Protein AF-A0A2G6NGX7-F1 (afdb_monomer)

Foldseek 3Di:
DCVVCPPLDDDDDDFCPDPVNVVDPDPDRDWDDDPNHTDDPVQVVDPVSVVVVCVVVSVD

Mean predicted aligned error: 3.56 Å

Structure (mmCIF, N/CA/C/O backbone):
data_AF-A0A2G6NGX7-F1
#
_entry.id   AF-A0A2G6NGX7-F1
#
loop_
_atom_site.group_PDB
_atom_site.id
_atom_site.type_symbol
_atom_site.label_atom_id
_atom_site.label_alt_id
_atom_site.label_comp_id
_atom_site.label_asym_id
_atom_site.label_entity_id
_atom_site.label_seq_id
_atom_site.pdbx_PDB_ins_code
_atom_site.Cartn_x
_atom_site.Cartn_y
_atom_site.Cartn_z
_atom_site.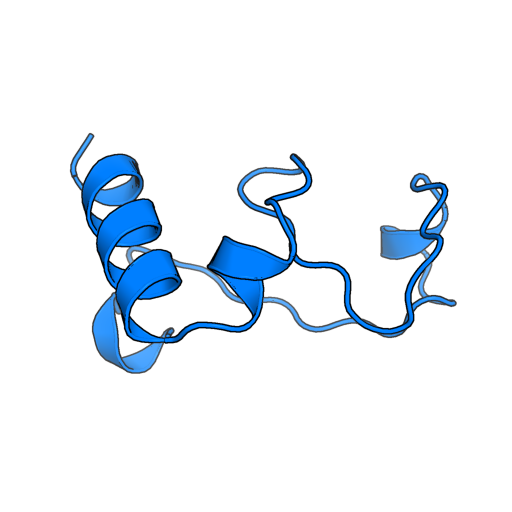occupancy
_atom_site.B_iso_or_equiv
_atom_site.auth_seq_id
_atom_site.auth_comp_id
_atom_site.auth_asym_id
_atom_site.auth_atom_id
_atom_site.pdbx_PDB_model_num
ATOM 1 N N . MET A 1 1 ? 1.785 5.453 7.632 1.00 82.75 1 MET A N 1
ATOM 2 C CA . MET A 1 1 ? 1.194 4.177 8.082 1.00 82.75 1 MET A CA 1
ATOM 3 C C . MET A 1 1 ? 1.871 3.676 9.346 1.00 82.75 1 MET A C 1
ATOM 5 O O . MET A 1 1 ? 1.157 3.472 10.313 1.00 82.75 1 MET A O 1
ATOM 9 N N . GLU A 1 2 ? 3.206 3.608 9.419 1.00 85.44 2 GLU A N 1
ATOM 10 C CA . GLU A 1 2 ? 3.904 3.239 10.671 1.00 85.44 2 GLU A CA 1
ATOM 11 C C . GLU A 1 2 ? 3.518 4.109 11.873 1.00 85.44 2 GLU A C 1
ATOM 13 O O . GLU A 1 2 ? 3.199 3.581 12.924 1.00 85.44 2 GLU A O 1
ATOM 18 N N . THR A 1 3 ? 3.404 5.433 11.717 1.00 87.69 3 THR A N 1
ATOM 19 C CA . THR A 1 3 ? 2.940 6.312 12.812 1.00 87.69 3 THR A CA 1
ATOM 20 C C . THR A 1 3 ? 1.536 5.966 13.328 1.00 87.69 3 THR A C 1
ATOM 22 O O . THR A 1 3 ? 1.221 6.260 14.473 1.00 87.69 3 THR A O 1
ATOM 25 N N . MET A 1 4 ? 0.680 5.370 12.490 1.00 89.06 4 MET A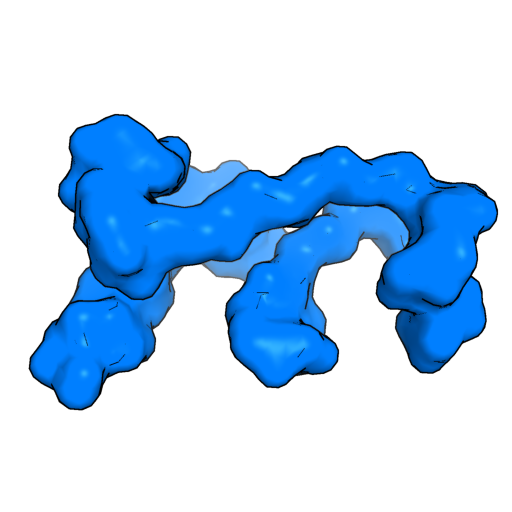 N 1
ATOM 26 C CA . MET A 1 4 ? -0.711 5.049 12.833 1.00 89.06 4 MET A CA 1
ATOM 27 C C . MET A 1 4 ? -0.845 3.678 13.502 1.00 89.06 4 MET A C 1
ATOM 29 O O . MET A 1 4 ? -1.642 3.531 14.421 1.00 89.06 4 MET A O 1
ATOM 33 N N . PHE A 1 5 ? -0.066 2.690 13.058 1.00 90.50 5 PHE A N 1
ATOM 34 C CA . PHE A 1 5 ? -0.143 1.311 13.557 1.00 90.50 5 PHE A CA 1
ATOM 35 C C . PHE A 1 5 ? 1.007 0.938 14.507 1.00 90.50 5 PHE A C 1
ATOM 37 O O . PHE A 1 5 ? 0.976 -0.127 15.122 1.00 90.50 5 PHE A O 1
ATOM 44 N N . GLY A 1 6 ? 1.990 1.824 14.676 1.00 90.69 6 GLY A N 1
ATOM 45 C CA . GLY A 1 6 ? 3.138 1.641 15.557 1.00 90.69 6 GLY A CA 1
ATOM 46 C C . GLY A 1 6 ? 3.891 0.352 15.248 1.00 90.69 6 GLY A C 1
ATOM 47 O O . GLY A 1 6 ? 4.115 0.006 14.092 1.00 90.69 6 GLY A O 1
ATOM 48 N N . GLU A 1 7 ? 4.225 -0.387 16.302 1.00 90.75 7 GLU A N 1
ATOM 49 C CA . GLU A 1 7 ? 4.971 -1.650 16.230 1.00 90.75 7 GLU A CA 1
ATOM 50 C C . GLU A 1 7 ? 4.175 -2.813 15.614 1.00 90.75 7 GLU A C 1
ATOM 52 O O . GLU A 1 7 ? 4.743 -3.870 15.353 1.00 90.75 7 GLU A O 1
ATOM 57 N N . LYS A 1 8 ? 2.871 -2.638 15.349 1.00 91.06 8 LYS A N 1
ATOM 58 C CA . LYS A 1 8 ? 2.043 -3.673 14.708 1.00 91.06 8 LYS A CA 1
ATOM 59 C C . LYS A 1 8 ? 2.344 -3.841 13.222 1.00 91.06 8 LYS A C 1
ATOM 61 O O . LYS A 1 8 ? 1.911 -4.818 12.626 1.00 91.06 8 LYS A O 1
ATOM 66 N N . ILE A 1 9 ? 3.043 -2.887 12.610 1.00 92.44 9 ILE A N 1
ATOM 67 C CA . ILE A 1 9 ? 3.415 -2.944 11.201 1.00 92.44 9 ILE A CA 1
ATOM 68 C C . ILE A 1 9 ? 4.899 -2.641 11.046 1.00 92.44 9 ILE A C 1
ATOM 70 O O . ILE A 1 9 ? 5.446 -1.768 11.716 1.00 92.44 9 ILE A O 1
ATOM 74 N N . ARG A 1 10 ? 5.544 -3.331 10.108 1.00 92.44 10 ARG A N 1
ATOM 75 C CA . ARG A 1 10 ? 6.888 -2.992 9.646 1.00 92.44 10 ARG A CA 1
ATOM 76 C C . ARG A 1 10 ? 6.813 -2.609 8.178 1.00 92.44 10 ARG A C 1
ATOM 78 O O . ARG A 1 10 ? 6.500 -3.457 7.343 1.00 92.44 10 ARG A O 1
ATOM 85 N N . LEU A 1 11 ? 7.102 -1.351 7.854 1.00 92.56 11 LEU A N 1
ATOM 86 C CA . LEU A 1 11 ? 7.091 -0.881 6.475 1.00 92.56 11 LEU A CA 1
ATOM 87 C C . LEU A 1 11 ? 8.497 -0.971 5.884 1.00 92.56 11 LEU A C 1
ATOM 89 O O . LEU A 1 11 ? 9.457 -0.431 6.424 1.00 92.56 11 LEU A O 1
ATOM 93 N N . ASN A 1 12 ? 8.611 -1.620 4.729 1.00 92.62 12 ASN A N 1
ATOM 94 C CA . ASN A 1 12 ? 9.829 -1.596 3.930 1.00 92.62 12 ASN A CA 1
ATOM 95 C C . ASN A 1 12 ? 9.496 -1.018 2.553 1.00 92.62 12 ASN A C 1
ATOM 97 O O . ASN A 1 12 ? 8.501 -1.411 1.943 1.00 92.62 12 ASN A O 1
ATOM 101 N N . ILE A 1 13 ? 10.316 -0.084 2.071 1.00 92.06 13 ILE A N 1
ATOM 102 C CA . ILE A 1 13 ? 10.142 0.558 0.764 1.00 92.06 13 ILE A CA 1
ATOM 103 C C . ILE A 1 13 ? 11.355 0.212 -0.089 1.00 92.06 13 ILE A C 1
ATOM 105 O O . ILE A 1 13 ? 12.489 0.502 0.289 1.00 92.06 13 ILE A O 1
ATOM 109 N N . PHE A 1 14 ? 11.098 -0.399 -1.241 1.00 91.56 14 PHE A N 1
ATOM 110 C CA . PHE A 1 14 ? 12.121 -0.812 -2.191 1.00 91.56 14 PHE A CA 1
ATOM 111 C C . PHE A 1 14 ? 11.804 -0.277 -3.585 1.00 91.56 14 PHE A C 1
ATOM 113 O O . PHE A 1 14 ? 10.650 -0.006 -3.919 1.00 91.56 14 PHE A O 1
ATOM 120 N N . THR A 1 15 ? 12.835 -0.161 -4.412 1.00 91.00 15 THR A N 1
ATOM 121 C CA . THR A 1 15 ? 12.692 0.074 -5.847 1.00 91.00 15 THR A CA 1
ATOM 122 C C . THR A 1 15 ? 12.345 -1.233 -6.570 1.00 91.00 15 THR A C 1
ATOM 124 O O . THR A 1 15 ? 12.621 -2.332 -6.076 1.00 91.00 15 THR A O 1
ATOM 127 N N . THR A 1 16 ? 11.721 -1.136 -7.747 1.00 87.50 16 THR A N 1
ATOM 128 C CA . THR A 1 16 ? 11.270 -2.303 -8.532 1.00 87.50 16 THR A CA 1
ATOM 129 C C . THR A 1 16 ? 12.412 -3.163 -9.081 1.00 87.50 16 THR A C 1
ATOM 131 O O . THR A 1 16 ? 12.179 -4.302 -9.466 1.00 87.50 16 THR A O 1
ATOM 134 N N . ASP A 1 17 ? 13.637 -2.646 -9.100 1.00 88.12 17 ASP A N 1
ATOM 135 C CA . ASP A 1 17 ? 14.866 -3.341 -9.497 1.00 88.12 17 ASP A CA 1
ATOM 136 C C . ASP A 1 17 ? 15.617 -3.990 -8.318 1.00 88.12 17 ASP A C 1
ATOM 138 O O . ASP A 1 17 ? 16.639 -4.650 -8.521 1.00 88.12 17 ASP A O 1
ATOM 142 N N . SER A 1 18 ? 15.115 -3.843 -7.087 1.00 90.88 18 SER A N 1
ATOM 143 C CA . SER A 1 18 ? 15.694 -4.493 -5.908 1.00 90.88 18 SER A CA 1
ATOM 144 C C . SER A 1 18 ? 15.598 -6.023 -5.976 1.00 90.88 18 SER A C 1
ATOM 146 O O . SER A 1 18 ? 14.664 -6.584 -6.549 1.00 90.88 18 SER A O 1
ATOM 148 N N . GLU A 1 19 ? 16.528 -6.726 -5.319 1.00 90.31 19 GLU 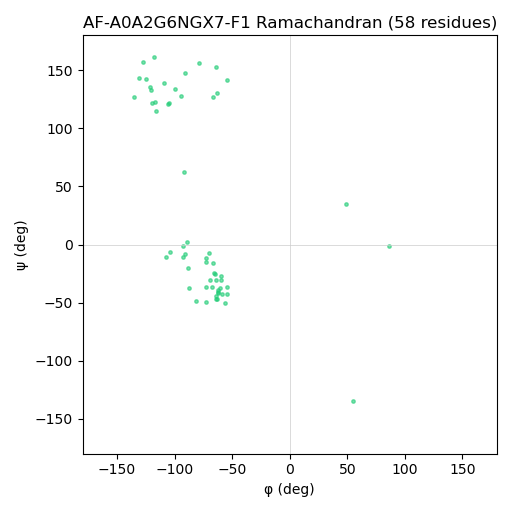A N 1
ATOM 149 C CA . GLU A 1 19 ? 16.485 -8.196 -5.196 1.00 90.31 19 GLU A CA 1
ATOM 150 C C . GLU A 1 19 ? 15.150 -8.687 -4.605 1.00 90.31 19 GLU A C 1
ATOM 152 O O . GLU A 1 19 ? 14.604 -9.689 -5.060 1.00 90.31 19 GLU A O 1
ATOM 157 N N . ALA A 1 20 ? 14.577 -7.939 -3.654 1.00 85.69 20 ALA A N 1
ATOM 158 C CA . ALA A 1 20 ? 13.286 -8.246 -3.036 1.00 85.69 20 ALA A CA 1
ATOM 159 C C . ALA A 1 20 ? 12.104 -8.178 -4.022 1.00 85.69 20 ALA A C 1
ATOM 161 O O . ALA A 1 20 ? 11.087 -8.834 -3.809 1.00 85.69 20 ALA A O 1
ATOM 162 N N . ALA A 1 21 ? 12.229 -7.396 -5.097 1.00 87.25 21 ALA A N 1
ATOM 163 C CA . ALA A 1 21 ? 11.210 -7.256 -6.130 1.00 87.25 21 ALA A CA 1
ATOM 164 C C . ALA A 1 21 ? 11.340 -8.301 -7.251 1.00 87.25 21 ALA A C 1
ATOM 166 O O . ALA A 1 21 ? 10.355 -8.573 -7.932 1.00 87.25 21 ALA A O 1
ATOM 167 N N . ARG A 1 22 ? 12.515 -8.926 -7.433 1.00 85.88 22 ARG A N 1
ATOM 168 C CA . ARG A 1 22 ? 12.796 -9.828 -8.570 1.00 85.88 22 ARG A CA 1
ATOM 169 C C . ARG A 1 22 ? 11.881 -11.043 -8.661 1.00 85.88 22 ARG A C 1
ATOM 171 O O . ARG A 1 22 ? 11.635 -11.530 -9.760 1.00 85.88 22 ARG A O 1
ATOM 178 N N . SER A 1 23 ? 11.395 -11.546 -7.528 1.00 86.94 23 SER A N 1
ATOM 179 C CA . SER A 1 23 ? 10.459 -12.675 -7.499 1.00 86.94 23 SER A CA 1
ATOM 180 C C . SER A 1 23 ? 9.051 -12.306 -7.974 1.00 86.94 23 SER A C 1
ATOM 182 O O . SER A 1 23 ? 8.233 -13.198 -8.191 1.00 86.94 23 SER A O 1
ATOM 184 N N . TYR A 1 24 ? 8.752 -11.016 -8.133 1.00 85.50 24 TYR A N 1
ATOM 185 C CA . TYR A 1 24 ? 7.434 -10.522 -8.502 1.00 85.50 24 TYR A CA 1
ATOM 186 C C . TYR A 1 24 ? 7.423 -9.972 -9.930 1.00 85.50 24 TYR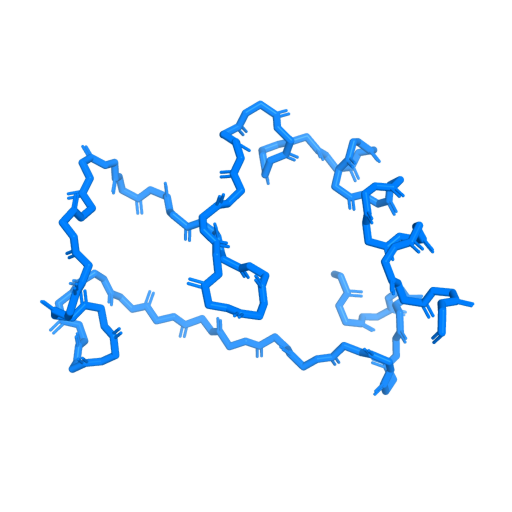 A C 1
ATOM 188 O O . TYR A 1 24 ? 8.317 -9.249 -10.360 1.00 85.50 24 TYR A O 1
ATOM 196 N N . ASN A 1 25 ? 6.356 -10.271 -10.673 1.00 85.88 25 ASN A N 1
ATOM 197 C CA . ASN A 1 25 ? 6.151 -9.755 -12.028 1.00 85.88 25 ASN A CA 1
ATOM 198 C C . ASN A 1 25 ? 5.347 -8.443 -12.000 1.00 85.88 25 ASN A C 1
ATOM 200 O O . ASN A 1 25 ? 4.210 -8.385 -12.479 1.00 85.88 25 ASN A O 1
ATOM 204 N N . PHE A 1 26 ? 5.903 -7.414 -11.359 1.00 88.94 26 PHE A N 1
ATOM 205 C CA . PHE A 1 26 ? 5.243 -6.119 -11.202 1.00 88.94 26 PHE A CA 1
ATOM 206 C C . PHE A 1 26 ? 4.997 -5.435 -12.552 1.00 88.94 26 PHE A C 1
ATOM 208 O O . PHE A 1 26 ? 5.899 -5.305 -13.377 1.00 88.94 26 PHE A O 1
ATOM 215 N N . ARG A 1 27 ? 3.758 -4.979 -12.771 1.00 82.81 27 ARG A N 1
ATOM 216 C CA . ARG A 1 27 ? 3.324 -4.331 -14.026 1.00 82.81 27 ARG A CA 1
ATOM 217 C C . ARG A 1 27 ? 3.100 -2.825 -13.895 1.00 82.81 27 ARG A C 1
ATOM 219 O O . ARG A 1 27 ? 2.915 -2.150 -14.903 1.00 82.81 27 ARG A O 1
ATOM 226 N N . SER A 1 28 ? 3.103 -2.308 -12.671 1.00 83.06 28 SER A N 1
ATOM 227 C CA . SER A 1 28 ? 2.967 -0.888 -12.346 1.00 83.06 28 SER A CA 1
ATOM 228 C C . SER A 1 28 ? 4.213 -0.375 -11.634 1.00 83.06 28 SER A C 1
ATOM 230 O O . SER A 1 28 ? 4.999 -1.145 -11.087 1.00 83.06 28 SER A O 1
ATOM 232 N N . SER A 1 29 ? 4.387 0.946 -11.623 1.00 85.12 29 SER A N 1
ATOM 233 C CA . SER A 1 29 ? 5.437 1.614 -10.846 1.00 85.12 29 SER A CA 1
ATOM 234 C C . SER A 1 29 ? 5.186 1.539 -9.338 1.00 85.12 29 SER A C 1
ATOM 236 O O . SER A 1 29 ? 6.130 1.487 -8.557 1.00 85.12 29 SER A O 1
ATOM 238 N N . THR A 1 30 ? 3.919 1.499 -8.922 1.00 88.62 30 THR A N 1
ATOM 239 C CA . THR A 1 30 ? 3.515 1.328 -7.524 1.00 88.62 30 THR A CA 1
ATOM 240 C C . THR A 1 30 ? 3.007 -0.088 -7.313 1.00 88.62 30 THR A C 1
ATOM 242 O O . THR A 1 30 ? 2.055 -0.503 -7.970 1.00 88.62 30 THR A O 1
ATOM 245 N N . ASN A 1 31 ? 3.638 -0.818 -6.396 1.00 93.19 31 ASN A N 1
ATOM 246 C CA . ASN A 1 31 ? 3.218 -2.147 -5.968 1.00 93.19 31 ASN A CA 1
ATOM 247 C C . ASN A 1 31 ? 3.306 -2.165 -4.451 1.00 93.19 31 ASN A C 1
ATOM 249 O O . ASN A 1 31 ? 4.343 -1.808 -3.891 1.00 93.19 31 ASN A O 1
ATOM 253 N N . VAL A 1 32 ? 2.217 -2.542 -3.797 1.00 94.12 32 VAL A N 1
ATOM 254 C CA . VAL A 1 32 ? 2.175 -2.646 -2.343 1.00 94.12 32 VAL A CA 1
ATOM 255 C C . VAL A 1 32 ? 1.810 -4.073 -1.990 1.00 94.12 32 VAL A C 1
ATOM 257 O O . VAL A 1 32 ? 0.945 -4.674 -2.628 1.00 94.12 32 VAL A O 1
ATOM 260 N N . LEU A 1 33 ? 2.527 -4.622 -1.016 1.00 94.62 33 LEU A N 1
ATOM 261 C CA . LEU A 1 33 ? 2.356 -5.987 -0.564 1.00 94.62 33 LEU A CA 1
ATOM 262 C C . LEU A 1 33 ? 2.101 -5.988 0.940 1.00 94.62 33 LEU A C 1
ATOM 264 O O . LEU A 1 33 ? 2.710 -5.204 1.670 1.00 94.62 33 LEU A O 1
ATOM 268 N N . PHE A 1 34 ? 1.223 -6.878 1.383 1.00 94.62 34 PHE A N 1
ATOM 269 C CA . PHE A 1 34 ? 0.980 -7.184 2.788 1.00 94.62 34 PHE A CA 1
ATOM 270 C C . PHE A 1 34 ? 1.285 -8.669 3.002 1.00 94.62 34 PHE A C 1
ATOM 272 O O . PHE A 1 34 ? 0.748 -9.502 2.280 1.00 94.62 34 PHE A O 1
ATOM 279 N N . ASP A 1 35 ? 2.216 -8.992 3.905 1.00 92.75 35 ASP A N 1
ATOM 280 C CA . ASP A 1 35 ? 2.715 -10.360 4.144 1.00 92.75 35 ASP A CA 1
ATOM 281 C C . ASP A 1 35 ? 3.123 -11.137 2.872 1.00 92.75 35 ASP A C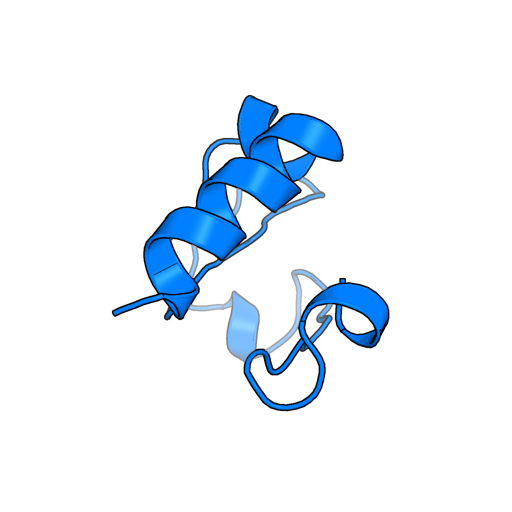 1
ATOM 283 O O . ASP A 1 35 ? 2.989 -12.354 2.779 1.00 92.75 35 ASP A O 1
ATOM 287 N N . GLY A 1 36 ? 3.667 -10.424 1.877 1.00 91.25 36 GLY A N 1
ATOM 288 C CA . GLY A 1 36 ? 4.106 -10.999 0.598 1.00 91.25 36 GLY A CA 1
ATOM 289 C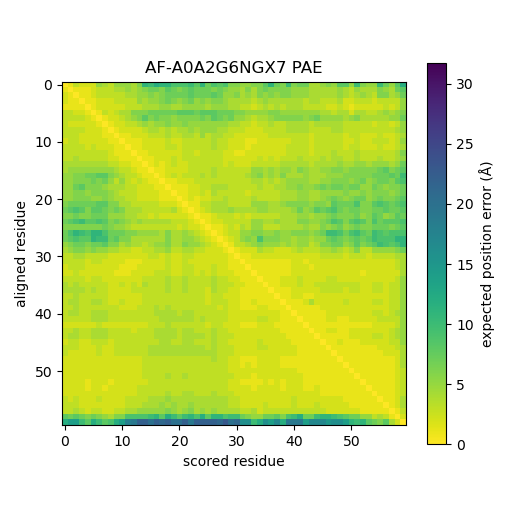 C . GLY A 1 36 ? 3.006 -11.123 -0.461 1.00 91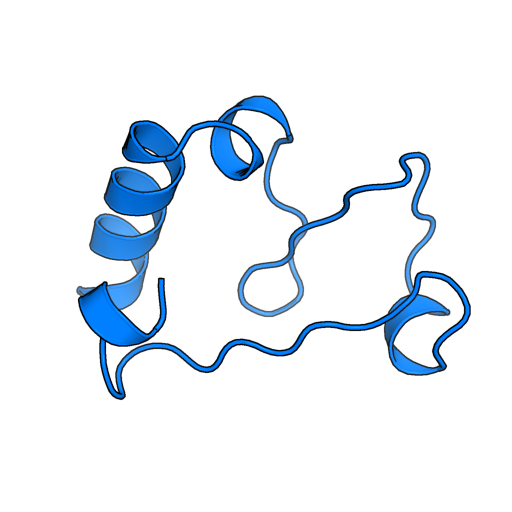.25 36 GLY A C 1
ATOM 290 O O . GLY A 1 36 ? 3.292 -11.509 -1.594 1.00 91.25 36 GLY A O 1
ATOM 291 N N . GLU A 1 37 ? 1.771 -10.735 -0.144 1.00 92.50 37 GLU A N 1
ATOM 292 C CA . GLU A 1 37 ? 0.649 -10.735 -1.083 1.00 92.50 37 GLU A CA 1
ATOM 293 C C . GLU A 1 37 ? 0.389 -9.339 -1.648 1.00 92.50 37 GLU A C 1
ATOM 295 O O . GLU A 1 37 ? 0.341 -8.351 -0.916 1.00 92.50 37 GLU A O 1
ATOM 300 N N . LEU A 1 38 ? 0.204 -9.251 -2.968 1.00 92.69 38 LEU A N 1
ATOM 301 C CA . LEU A 1 38 ? -0.141 -8.001 -3.645 1.00 92.69 38 LEU A CA 1
ATOM 302 C C . LEU A 1 38 ? -1.534 -7.528 -3.232 1.00 92.69 38 LEU A C 1
ATOM 304 O O . LEU A 1 38 ? -2.517 -8.248 -3.408 1.00 92.69 38 LEU A O 1
ATOM 308 N N . ILE A 1 39 ? -1.623 -6.281 -2.776 1.00 94.25 39 ILE A N 1
ATOM 309 C CA . ILE A 1 39 ? -2.914 -5.646 -2.521 1.00 94.25 39 ILE A CA 1
ATOM 310 C C . ILE A 1 39 ? -3.410 -4.896 -3.770 1.00 94.25 39 ILE A C 1
ATOM 312 O O . ILE A 1 39 ? -2.601 -4.355 -4.534 1.00 94.25 39 ILE A O 1
ATOM 316 N N . PRO A 1 40 ? -4.734 -4.824 -3.992 1.00 93.81 40 PRO A N 1
ATOM 317 C CA . PRO A 1 40 ? -5.317 -4.038 -5.074 1.00 93.81 40 PRO A CA 1
ATOM 318 C C . PRO A 1 40 ? -4.875 -2.570 -5.071 1.00 93.81 40 PRO A C 1
ATOM 320 O O . PRO A 1 40 ? -4.779 -1.926 -4.021 1.00 93.81 40 PRO A O 1
ATOM 323 N N . LEU A 1 41 ? -4.655 -2.011 -6.268 1.00 92.19 41 LEU A N 1
ATOM 324 C CA . LEU A 1 41 ? -4.212 -0.623 -6.411 1.00 92.19 41 LEU A CA 1
ATOM 325 C C . LEU A 1 41 ? -5.210 0.376 -5.818 1.00 92.19 41 LEU A C 1
ATOM 327 O O . LEU A 1 41 ? -4.789 1.350 -5.198 1.00 92.19 41 LEU A O 1
ATOM 331 N N . ASP A 1 42 ? -6.511 0.117 -5.961 1.00 93.81 42 ASP A N 1
ATOM 332 C CA . ASP A 1 42 ? -7.571 0.986 -5.445 1.00 93.81 42 ASP A CA 1
ATOM 333 C C . ASP A 1 42 ? -7.606 1.048 -3.911 1.00 93.81 42 ASP A C 1
ATOM 335 O O . ASP A 1 42 ? -8.087 2.038 -3.368 1.00 93.81 42 ASP A O 1
ATOM 339 N N . ILE A 1 43 ? -7.087 0.022 -3.228 1.00 95.56 43 ILE A N 1
ATOM 340 C CA . ILE A 1 43 ? -6.850 0.029 -1.781 1.00 95.56 43 ILE A CA 1
ATOM 341 C C . ILE A 1 43 ? -5.532 0.744 -1.489 1.00 95.56 43 ILE A C 1
ATOM 343 O O . ILE A 1 43 ? -5.487 1.639 -0.655 1.00 95.56 43 ILE A O 1
ATOM 347 N N . SER A 1 44 ? -4.458 0.388 -2.201 1.00 93.12 44 SER A N 1
ATOM 348 C CA . SER A 1 44 ? -3.108 0.885 -1.906 1.00 93.12 44 SER A CA 1
ATOM 349 C C . SER A 1 44 ? -2.925 2.397 -2.089 1.00 93.12 44 SER A C 1
ATOM 351 O O . SER A 1 44 ? -2.103 3.006 -1.405 1.00 93.12 44 SER A O 1
ATOM 353 N N . LEU A 1 45 ? -3.680 2.994 -3.016 1.00 93.06 45 LEU A N 1
ATOM 354 C CA . LEU A 1 45 ? -3.598 4.411 -3.368 1.00 93.06 45 LEU A CA 1
ATOM 355 C C . LEU A 1 45 ? -4.589 5.279 -2.580 1.00 93.06 45 LEU A C 1
ATOM 357 O O . LEU A 1 45 ? -4.475 6.504 -2.610 1.00 93.06 45 LEU A O 1
ATOM 361 N N . ASP A 1 46 ? -5.536 4.668 -1.865 1.00 95.81 46 ASP A N 1
ATOM 362 C CA . ASP A 1 46 ? -6.510 5.373 -1.038 1.00 95.81 46 ASP A CA 1
ATOM 363 C C . ASP A 1 46 ? -6.169 5.212 0.446 1.00 95.81 46 ASP A C 1
ATOM 365 O O . ASP A 1 46 ? -6.109 4.112 0.998 1.00 95.81 46 ASP A O 1
ATOM 369 N N . LYS A 1 47 ? -5.948 6.342 1.123 1.00 94.75 47 LYS A N 1
ATOM 370 C CA . LYS A 1 47 ? -5.525 6.344 2.526 1.00 94.75 47 LYS A CA 1
ATOM 371 C C . LYS A 1 47 ? -6.562 5.698 3.448 1.00 94.75 47 LYS A C 1
ATOM 373 O O . LYS A 1 47 ? -6.159 5.023 4.397 1.00 94.75 47 LYS A O 1
ATOM 378 N N . GLN A 1 48 ? -7.855 5.925 3.213 1.00 96.62 48 GLN A N 1
ATOM 379 C CA . GLN A 1 48 ? -8.910 5.407 4.081 1.00 96.62 48 GLN A CA 1
ATOM 380 C C . GLN A 1 48 ? -9.062 3.902 3.876 1.00 96.62 48 GLN A C 1
ATOM 382 O O . GLN A 1 48 ? -8.954 3.156 4.844 1.00 96.62 48 GLN A O 1
ATOM 387 N N . LYS A 1 49 ? -9.171 3.446 2.623 1.00 97.50 49 LYS A N 1
ATOM 388 C CA . LYS A 1 49 ? -9.264 2.013 2.303 1.00 97.50 49 LYS A CA 1
ATOM 389 C C . LYS A 1 49 ? -8.061 1.226 2.813 1.00 97.50 49 LYS A C 1
ATOM 391 O O . LYS A 1 49 ? -8.234 0.149 3.374 1.00 97.50 49 LYS A O 1
ATOM 396 N N . MET A 1 50 ? -6.849 1.762 2.658 1.00 95.88 50 MET A N 1
ATOM 397 C CA . MET A 1 50 ? -5.643 1.140 3.208 1.00 95.88 50 MET A CA 1
ATOM 398 C C . MET A 1 50 ? -5.690 1.060 4.739 1.00 95.88 50 MET A C 1
ATOM 400 O O . MET A 1 50 ? -5.284 0.058 5.322 1.00 95.88 50 MET A O 1
ATOM 404 N N . THR A 1 51 ? -6.179 2.113 5.399 1.00 95.81 51 THR A N 1
ATOM 405 C CA . THR A 1 51 ? -6.310 2.135 6.864 1.00 95.81 51 THR A CA 1
ATOM 406 C C . THR A 1 51 ? -7.311 1.086 7.339 1.00 95.81 51 THR A C 1
ATOM 408 O O . THR A 1 51 ? -7.008 0.352 8.279 1.00 95.81 51 THR A O 1
ATOM 411 N N . ASP A 1 52 ? -8.461 0.975 6.677 1.00 96.62 52 ASP A N 1
ATOM 412 C CA . ASP A 1 52 ? -9.499 -0.004 7.011 1.00 96.62 52 ASP A CA 1
ATOM 413 C C . ASP A 1 52 ? -8.982 -1.437 6.799 1.00 96.62 52 ASP A C 1
ATOM 415 O O . ASP A 1 52 ? -9.070 -2.266 7.705 1.00 96.62 52 ASP A O 1
ATOM 419 N N . PHE A 1 53 ? -8.331 -1.694 5.656 1.00 96.00 53 PHE A N 1
ATOM 420 C CA . PHE A 1 53 ? -7.703 -2.981 5.336 1.00 96.00 53 PHE A CA 1
ATOM 421 C C . PHE A 1 53 ? -6.672 -3.406 6.393 1.00 96.00 53 PHE A C 1
ATOM 423 O O . PHE A 1 53 ? -6.722 -4.525 6.904 1.00 96.00 53 PHE A O 1
ATOM 430 N N . LEU A 1 54 ? -5.744 -2.514 6.753 1.00 94.88 54 LEU A N 1
ATOM 431 C CA . LEU A 1 54 ? -4.719 -2.808 7.75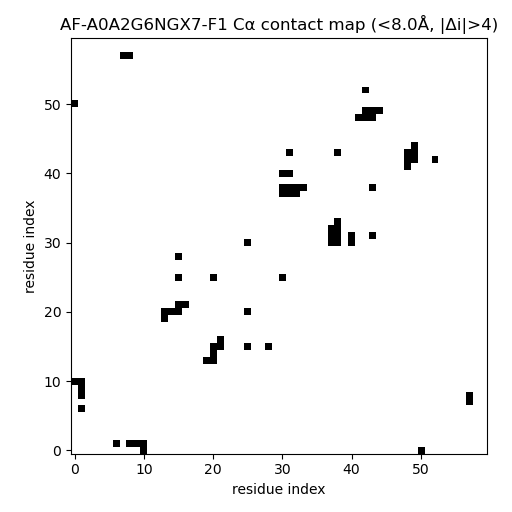8 1.00 94.88 54 LEU A CA 1
ATOM 432 C C . LEU A 1 54 ? -5.317 -2.972 9.156 1.00 94.88 54 LEU A C 1
ATOM 434 O O . LEU A 1 54 ? -4.860 -3.822 9.914 1.00 94.88 54 LEU A O 1
ATOM 438 N N . SER A 1 55 ? -6.343 -2.190 9.499 1.00 95.12 55 SER A N 1
ATOM 439 C CA . SER A 1 55 ? -7.023 -2.312 10.790 1.00 95.12 55 SER A CA 1
ATOM 440 C C . SER A 1 55 ? -7.669 -3.683 10.943 1.00 95.12 55 SER A C 1
ATOM 442 O O . SER A 1 55 ? -7.537 -4.289 12.001 1.00 95.12 55 SER A O 1
ATOM 444 N N . GLU A 1 56 ? -8.299 -4.213 9.894 1.00 94.88 56 GLU A N 1
ATOM 445 C CA . GLU A 1 56 ? -8.861 -5.567 9.911 1.00 94.88 56 GLU A CA 1
ATOM 446 C C . GLU A 1 56 ? -7.770 -6.635 10.098 1.00 94.88 56 GLU A C 1
ATOM 448 O O . GLU A 1 56 ? -7.900 -7.509 10.955 1.00 94.88 56 GLU A O 1
ATOM 453 N N . LYS A 1 57 ? -6.662 -6.542 9.350 1.00 93.88 57 LYS A N 1
ATOM 454 C CA . LYS A 1 57 ? -5.590 -7.555 9.368 1.00 93.88 57 LYS A CA 1
ATOM 455 C C . LYS A 1 57 ? -4.738 -7.549 10.635 1.00 93.88 57 LYS A C 1
ATOM 457 O O . LYS A 1 57 ? -4.343 -8.610 11.098 1.00 93.88 57 LYS A O 1
ATOM 462 N N . LEU A 1 58 ? -4.461 -6.374 11.198 1.00 90.44 58 LEU A N 1
ATOM 463 C CA . LEU A 1 58 ? -3.598 -6.204 12.376 1.00 90.44 58 LEU A CA 1
ATOM 464 C C . LEU A 1 58 ? -4.357 -6.295 13.713 1.00 90.44 58 LEU A C 1
ATOM 466 O O . LEU A 1 58 ? -3.773 -6.062 14.775 1.00 90.44 58 LEU A O 1
ATOM 470 N N . SER A 1 59 ? -5.664 -6.563 13.666 1.00 82.81 59 SER A N 1
ATOM 471 C CA . SER A 1 59 ? -6.495 -6.817 14.851 1.00 82.81 59 SER A CA 1
ATOM 472 C C . SER A 1 59 ? -6.567 -8.298 15.238 1.00 82.81 59 SER A C 1
ATOM 474 O O . SER A 1 59 ? -7.138 -8.603 16.286 1.00 82.81 59 SER A O 1
ATOM 476 N N . ALA A 1 60 ? -6.036 -9.189 14.393 1.00 57.91 60 A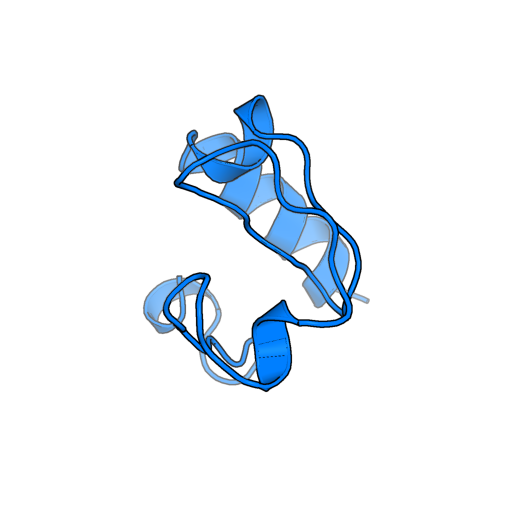LA A N 1
ATOM 477 C CA . ALA A 1 60 ? -6.008 -10.637 14.597 1.00 57.91 60 ALA A CA 1
ATOM 478 C C . ALA A 1 60 ? -4.822 -11.094 15.460 1.00 57.91 60 ALA A C 1
ATOM 480 O O . ALA A 1 60 ? -3.767 -10.419 15.436 1.00 57.91 60 ALA A O 1
#

Solvent-accessible surface area (backbone atoms only — not comparable to full-atom values): 4102 Å² total; per-residue (Å²): 106,52,91,80,53,44,89,78,49,86,89,83,90,78,59,80,84,35,79,88,32,67,88,52,90,76,88,58,96,75,82,52,64,58,98,86,41,79,55,58,65,79,34,73,76,30,73,64,52,38,49,52,55,49,53,62,65,68,69,111

Secondary structure (DSSP, 8-state):
-HHHHGGG-------TTSGGGTTS---SS---EETTEEPPHHHHT-HHHHHHHHHHHTT-

pLDDT: mean 90.59, std 5.76, range [57.91, 97.5]

Sequence (60 aa):
METMFGEKIRLNIFTTDSEAARSYNFRSSTNVLFDGELIPLDISLDKQKMTDFLSEKLSA

Radius of gyration: 12.08 Å; Cα contacts (8 Å, |Δi|>4): 36; chains: 1; bounding box: 26×19×30 Å